Protein AF-A0A0A2UZF8-F1 (afdb_monomer_lite)

pLDDT: mean 71.4, std 14.68, range [36.28, 88.62]

Organism: NCBI:txid1385513

Secondary structure (DSSP, 8-state):
-------PPPSS---HHHHHHHHHHHHHHHH--SHHHHHHHHHHHHHHHHHHHHHHHH----

Structure (mmCIF, N/CA/C/O backbone):
data_AF-A0A0A2UZF8-F1
#
_entry.id   AF-A0A0A2UZF8-F1
#
loop_
_atom_site.group_PDB
_atom_site.id
_atom_site.type_symbol
_atom_site.label_atom_id
_atom_site.label_alt_id
_atom_site.label_comp_id
_atom_site.label_asym_id
_atom_site.label_entity_id
_atom_site.label_seq_id
_atom_site.pdbx_PDB_ins_code
_atom_site.Cartn_x
_atom_site.Cartn_y
_atom_site.Cartn_z
_atom_site.occupancy
_atom_site.B_iso_or_equiv
_atom_site.auth_seq_id
_atom_site.auth_comp_id
_atom_site.auth_asym_id
_atom_site.auth_atom_id
_atom_site.pdbx_PDB_model_num
ATOM 1 N N . MET A 1 1 ? -4.077 -13.655 -16.678 1.00 40.72 1 MET A N 1
ATOM 2 C CA . MET A 1 1 ? -3.052 -12.927 -15.899 1.00 40.72 1 MET A CA 1
ATOM 3 C C . MET A 1 1 ? -3.708 -11.706 -15.297 1.00 40.72 1 MET A C 1
ATOM 5 O O . MET A 1 1 ? -4.382 -10.995 -16.026 1.00 40.72 1 MET A O 1
ATOM 9 N N . GLY A 1 2 ? -3.562 -11.514 -13.992 1.00 36.28 2 GLY A N 1
ATOM 10 C CA . GLY A 1 2 ? -4.162 -10.391 -13.276 1.00 36.28 2 GLY A CA 1
ATOM 11 C C . GLY A 1 2 ? -4.676 -10.765 -11.890 1.00 36.28 2 GLY A C 1
ATOM 12 O O . GLY A 1 2 ? -5.665 -10.191 -11.449 1.00 36.28 2 GLY A O 1
ATOM 13 N N . ASP A 1 3 ? -4.041 -11.721 -11.203 1.00 37.06 3 ASP A N 1
ATOM 14 C CA . ASP A 1 3 ? -4.174 -11.823 -9.748 1.00 37.06 3 ASP A CA 1
ATOM 15 C C . ASP A 1 3 ? -3.417 -10.635 -9.150 1.00 37.06 3 ASP A C 1
ATOM 17 O O . ASP A 1 3 ? -2.240 -10.697 -8.794 1.00 37.06 3 ASP A O 1
ATOM 21 N N . VAL A 1 4 ? -4.096 -9.489 -9.180 1.00 43.38 4 VAL A N 1
ATOM 22 C CA . VAL A 1 4 ? -3.649 -8.237 -8.591 1.00 43.38 4 VAL A CA 1
ATOM 23 C C . VAL A 1 4 ? -3.398 -8.519 -7.118 1.00 43.38 4 VAL A C 1
ATOM 25 O O . VAL A 1 4 ? -4.344 -8.840 -6.397 1.00 43.38 4 VAL A O 1
ATOM 28 N N . ILE A 1 5 ? -2.127 -8.398 -6.720 1.00 44.28 5 ILE A N 1
ATOM 29 C CA . ILE A 1 5 ? -1.577 -8.472 -5.359 1.00 44.28 5 ILE A CA 1
ATOM 30 C C . ILE A 1 5 ? -2.688 -8.311 -4.312 1.00 44.28 5 ILE A C 1
ATOM 32 O O . ILE A 1 5 ? -3.364 -7.273 -4.339 1.00 44.28 5 ILE A O 1
ATOM 36 N N . PRO A 1 6 ? -2.892 -9.281 -3.394 1.00 46.00 6 PRO A N 1
ATOM 37 C CA . PRO A 1 6 ? -3.990 -9.265 -2.438 1.00 46.00 6 PRO A CA 1
ATOM 38 C C . PRO A 1 6 ? -3.791 -8.108 -1.464 1.00 46.00 6 PRO A C 1
ATOM 40 O O . PRO A 1 6 ? -3.234 -8.244 -0.377 1.00 46.00 6 PRO A O 1
ATOM 43 N N . PHE A 1 7 ? -4.251 -6.933 -1.870 1.00 52.69 7 PHE A N 1
ATOM 44 C CA . PHE A 1 7 ? -4.433 -5.803 -0.995 1.00 52.69 7 PHE A CA 1
ATOM 45 C C . PHE A 1 7 ? -5.514 -6.233 -0.006 1.00 52.69 7 PHE A C 1
ATOM 47 O O . PHE A 1 7 ? -6.658 -6.465 -0.411 1.00 52.69 7 PHE A O 1
ATOM 54 N N . PRO A 1 8 ? -5.163 -6.447 1.274 1.00 57.66 8 PRO A N 1
ATOM 55 C CA . PRO A 1 8 ? -6.100 -7.002 2.231 1.00 57.66 8 PRO A CA 1
ATOM 56 C C . PRO A 1 8 ? -7.260 -6.026 2.347 1.00 57.66 8 PRO A C 1
ATOM 58 O O . PRO A 1 8 ? -7.036 -4.873 2.733 1.00 57.66 8 PRO A O 1
ATOM 61 N N . LYS A 1 9 ? -8.475 -6.482 2.001 1.00 55.97 9 LYS A N 1
ATOM 62 C CA . LYS A 1 9 ? -9.695 -5.683 2.152 1.00 55.97 9 LYS A CA 1
ATOM 63 C C . LYS A 1 9 ? -9.665 -5.071 3.554 1.00 55.97 9 LYS A C 1
ATOM 65 O O . LYS A 1 9 ? -9.565 -5.823 4.531 1.00 55.97 9 LYS A O 1
ATOM 70 N N . PRO A 1 10 ? -9.670 -3.736 3.675 1.00 56.84 10 PRO A N 1
ATOM 71 C CA . PRO A 1 10 ? -9.628 -3.106 4.977 1.00 56.84 10 PRO A CA 1
ATOM 72 C C . PRO A 1 10 ? -10.865 -3.5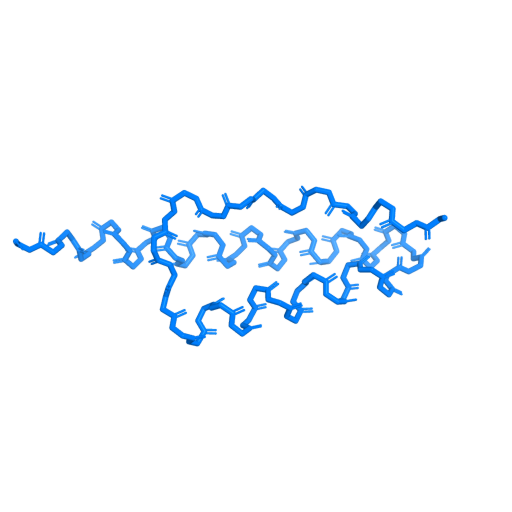79 5.747 1.00 56.84 10 PRO A C 1
ATOM 74 O O . PRO A 1 10 ? -11.992 -3.340 5.331 1.00 56.84 10 PRO A O 1
ATOM 77 N N . LYS A 1 11 ? -10.660 -4.269 6.878 1.00 57.75 11 LYS A N 1
ATOM 78 C CA . LYS A 1 11 ? -11.740 -4.622 7.827 1.00 57.75 11 LYS A CA 1
ATOM 79 C C . LYS A 1 11 ? -12.314 -3.390 8.544 1.00 57.75 11 LYS A C 1
ATOM 81 O O . LYS A 1 11 ? -13.161 -3.510 9.418 1.00 57.75 11 LYS A O 1
ATOM 86 N N . ILE A 1 12 ? -11.799 -2.216 8.202 1.00 62.22 12 ILE A N 1
ATOM 87 C CA . ILE A 1 12 ? -12.064 -0.926 8.810 1.00 62.22 12 ILE A CA 1
ATOM 88 C C . ILE A 1 12 ? -12.857 -0.122 7.777 1.00 62.22 12 ILE A C 1
ATOM 90 O O . ILE A 1 12 ? -12.458 -0.097 6.611 1.00 62.22 12 ILE A O 1
ATOM 94 N N . LYS A 1 13 ? -13.964 0.522 8.173 1.00 61.84 13 LYS A N 1
ATOM 95 C CA . LYS A 1 13 ? -14.677 1.457 7.288 1.00 61.84 13 LYS A CA 1
ATOM 96 C C . LYS A 1 13 ? -13.746 2.635 6.985 1.00 61.84 13 LYS A C 1
ATOM 98 O O . LYS A 1 13 ? -13.540 3.492 7.843 1.00 61.84 13 LYS A O 1
ATOM 103 N N . LEU A 1 14 ? -13.153 2.623 5.795 1.00 67.38 14 LEU A N 1
ATOM 104 C CA . LEU A 1 14 ? -12.400 3.751 5.260 1.00 67.38 14 LEU A CA 1
ATOM 105 C C . LEU A 1 14 ? -13.378 4.864 4.877 1.00 67.38 14 LEU A C 1
ATOM 107 O O . LEU A 1 14 ? -14.475 4.587 4.386 1.00 67.38 14 LEU A O 1
ATOM 111 N N . THR A 1 15 ? -12.982 6.118 5.071 1.00 74.31 15 THR A N 1
ATOM 112 C CA . THR A 1 15 ? -13.704 7.250 4.483 1.00 74.31 15 THR A CA 1
ATOM 113 C C . THR A 1 15 ? -13.573 7.238 2.956 1.00 74.31 15 THR A C 1
ATOM 115 O O . THR A 1 15 ? -12.772 6.493 2.379 1.00 74.31 15 THR A O 1
ATOM 118 N N . HIS A 1 16 ? -14.375 8.057 2.272 1.00 71.94 16 HIS A N 1
ATOM 119 C CA . HIS A 1 16 ? -14.325 8.168 0.812 1.00 71.94 16 HIS A CA 1
ATOM 120 C C . HIS A 1 16 ? -12.917 8.564 0.329 1.00 71.94 16 HIS A C 1
ATOM 122 O O . HIS A 1 16 ? -12.365 7.923 -0.561 1.00 71.94 16 HIS A O 1
ATOM 128 N N . GLU A 1 17 ? -12.293 9.540 0.991 1.00 75.31 17 GLU A N 1
ATOM 129 C CA . GLU A 1 17 ? -10.918 9.977 0.712 1.00 75.31 17 GLU A CA 1
ATOM 130 C C . GLU A 1 17 ? -9.889 8.865 0.955 1.00 75.31 17 GLU A C 1
ATOM 132 O O . GLU A 1 17 ? -9.013 8.625 0.129 1.00 75.31 17 GLU A O 1
ATOM 137 N N . GLU A 1 18 ? -10.021 8.127 2.060 1.00 73.00 18 GLU A N 1
ATOM 138 C CA . GLU A 1 18 ? -9.132 7.006 2.379 1.00 73.00 18 GLU A CA 1
ATOM 139 C C . GLU A 1 18 ? -9.274 5.857 1.371 1.00 73.00 18 GLU A C 1
ATOM 141 O O . GLU A 1 18 ? -8.303 5.166 1.071 1.00 73.00 18 GLU A O 1
ATOM 146 N N . SER A 1 19 ? -10.472 5.659 0.821 1.00 75.75 19 SER A N 1
ATOM 147 C CA . SER A 1 19 ? -10.725 4.656 -0.215 1.00 75.75 19 SER A CA 1
ATOM 148 C C . SER A 1 19 ? -10.085 5.034 -1.553 1.00 75.75 19 SER A C 1
ATOM 150 O O . SER A 1 19 ? -9.578 4.153 -2.251 1.00 75.75 19 SER A O 1
ATOM 152 N N . ILE A 1 20 ? -10.067 6.328 -1.895 1.00 80.50 20 ILE A N 1
ATOM 153 C CA . ILE A 1 20 ? -9.354 6.847 -3.071 1.00 80.50 20 ILE A CA 1
ATOM 154 C C . ILE A 1 20 ? -7.844 6.661 -2.885 1.00 80.50 20 ILE A C 1
ATOM 156 O O . ILE A 1 20 ? -7.215 6.010 -3.718 1.00 80.50 20 ILE A O 1
ATOM 160 N N . GLU A 1 21 ? -7.286 7.116 -1.755 1.00 80.19 21 GLU A N 1
ATOM 161 C CA . GLU A 1 21 ? -5.847 7.005 -1.454 1.00 80.19 21 GLU A CA 1
ATOM 162 C C . GLU A 1 21 ? -5.396 5.528 -1.448 1.00 80.19 21 GLU A C 1
ATOM 164 O O . GLU A 1 21 ? -4.346 5.172 -1.984 1.00 80.19 21 GLU A O 1
ATOM 169 N N . TYR A 1 22 ? -6.231 4.624 -0.926 1.00 77.75 22 TYR A N 1
ATOM 170 C CA . TYR A 1 22 ? -5.980 3.181 -0.956 1.00 77.75 22 TYR A CA 1
ATOM 171 C C . TYR A 1 22 ? -5.965 2.604 -2.379 1.00 77.75 22 TYR A C 1
ATOM 173 O O . TYR A 1 22 ? -5.143 1.737 -2.690 1.00 77.75 22 TYR A O 1
ATOM 181 N N . ARG A 1 23 ? -6.857 3.075 -3.258 1.00 79.62 23 ARG A N 1
ATOM 182 C CA . ARG A 1 23 ? -6.903 2.646 -4.662 1.00 79.62 23 ARG A CA 1
ATOM 183 C C . ARG A 1 23 ? -5.684 3.142 -5.437 1.00 79.62 23 ARG A C 1
ATOM 185 O O . ARG A 1 23 ? -5.115 2.366 -6.197 1.00 79.62 23 ARG A O 1
ATOM 192 N N . GLU A 1 24 ? -5.252 4.377 -5.207 1.00 84.19 24 GLU A N 1
ATOM 193 C CA . GLU A 1 24 ? -4.031 4.919 -5.814 1.00 84.19 24 GLU A CA 1
ATOM 194 C C . GLU A 1 24 ? -2.781 4.163 -5.359 1.00 84.19 24 GLU A C 1
ATOM 196 O O . GLU A 1 24 ? -1.932 3.816 -6.176 1.00 84.19 24 GLU A O 1
ATOM 201 N N . LEU A 1 25 ? -2.681 3.828 -4.068 1.00 81.12 25 LEU A N 1
ATOM 202 C CA . LEU A 1 25 ? -1.577 3.011 -3.556 1.00 81.12 25 LEU A CA 1
ATOM 203 C C . L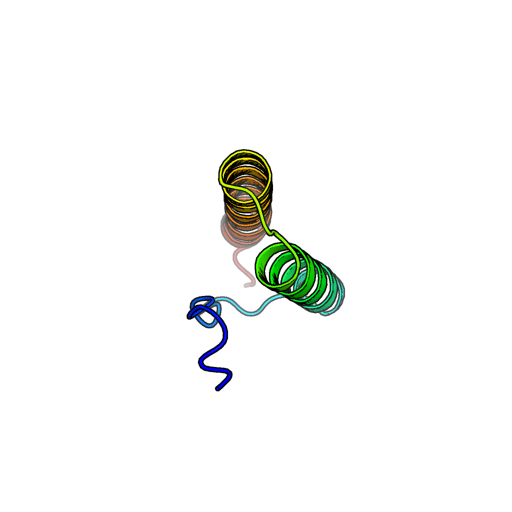EU A 1 25 ? -1.546 1.614 -4.179 1.00 81.12 25 LEU A C 1
ATOM 205 O O . LEU A 1 25 ? -0.463 1.060 -4.367 1.00 81.12 25 LEU A O 1
ATOM 209 N N . ARG A 1 26 ? -2.714 1.050 -4.500 1.00 79.56 26 ARG A N 1
ATOM 210 C CA . ARG A 1 26 ? -2.820 -0.228 -5.207 1.00 79.56 26 ARG A CA 1
ATOM 211 C C . ARG A 1 26 ? -2.349 -0.123 -6.650 1.00 79.56 26 ARG A C 1
ATOM 213 O O . ARG A 1 26 ? -1.587 -0.980 -7.076 1.00 79.56 26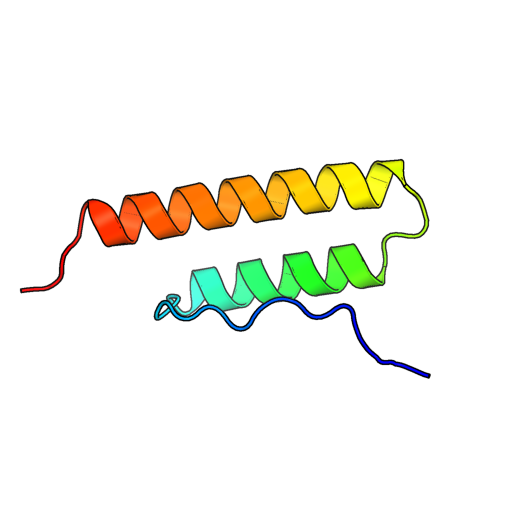 ARG A O 1
ATOM 220 N N . ASP A 1 27 ? -2.762 0.918 -7.360 1.00 83.12 27 ASP A N 1
ATOM 221 C CA . ASP A 1 27 ? -2.343 1.168 -8.742 1.00 83.12 27 ASP A CA 1
ATOM 222 C C . ASP A 1 27 ? -0.828 1.428 -8.829 1.00 83.12 27 ASP A C 1
ATOM 224 O O . ASP A 1 27 ? -0.140 0.867 -9.675 1.00 83.12 27 ASP A O 1
ATOM 228 N N . LEU A 1 28 ? -0.271 2.172 -7.866 1.00 82.06 28 LEU A N 1
ATOM 229 C CA . LEU A 1 28 ? 1.177 2.361 -7.727 1.00 82.06 28 LEU A CA 1
ATOM 230 C C . LEU A 1 28 ? 1.928 1.050 -7.475 1.00 82.06 28 LEU A C 1
ATOM 232 O O . LEU A 1 28 ? 3.037 0.880 -7.972 1.00 82.06 28 LEU A O 1
ATOM 236 N N . LEU A 1 29 ? 1.344 0.134 -6.699 1.00 80.62 29 LEU A N 1
ATOM 237 C CA . LEU A 1 29 ? 1.924 -1.186 -6.445 1.00 80.62 29 LEU A CA 1
ATOM 238 C C . LEU A 1 29 ? 1.846 -2.105 -7.663 1.00 80.62 29 LEU A C 1
ATOM 240 O O . LEU A 1 29 ? 2.767 -2.885 -7.869 1.00 80.62 29 LEU A O 1
ATOM 244 N N . ASP A 1 30 ? 0.784 -1.993 -8.456 1.00 80.38 30 ASP A N 1
ATOM 245 C CA . ASP A 1 30 ? 0.614 -2.731 -9.709 1.00 80.38 30 ASP A CA 1
ATOM 246 C C . ASP A 1 30 ? 1.602 -2.252 -10.785 1.00 80.38 30 ASP A C 1
ATOM 248 O O . ASP A 1 30 ? 2.217 -3.053 -11.485 1.00 80.38 30 ASP A O 1
ATOM 252 N N . ARG A 1 31 ? 1.840 -0.936 -10.849 1.00 82.81 31 ARG A N 1
ATOM 253 C CA . ARG A 1 31 ? 2.813 -0.318 -11.762 1.00 82.81 31 ARG A CA 1
ATOM 254 C C . ARG A 1 31 ? 4.265 -0.432 -11.302 1.00 82.81 31 ARG A C 1
ATOM 256 O O . ARG A 1 31 ? 5.161 -0.170 -12.100 1.00 82.81 31 ARG A O 1
ATOM 263 N N . ALA A 1 32 ? 4.517 -0.774 -10.040 1.00 83.94 32 ALA A N 1
ATOM 264 C CA . ALA A 1 32 ? 5.870 -0.873 -9.508 1.00 83.94 32 ALA A CA 1
ATOM 265 C C . ALA A 1 32 ? 6.612 -2.050 -10.157 1.00 83.94 32 ALA A C 1
ATOM 267 O O . ALA A 1 32 ? 6.305 -3.213 -9.904 1.00 83.94 32 ALA A O 1
ATOM 268 N N . GLN A 1 33 ? 7.632 -1.747 -10.960 1.00 83.88 33 GLN A N 1
ATOM 269 C CA . GLN A 1 33 ? 8.426 -2.765 -11.654 1.00 83.88 33 GLN A CA 1
ATOM 270 C C . GLN A 1 33 ? 9.683 -3.157 -10.873 1.00 83.88 33 GLN A C 1
ATOM 272 O O . GLN A 1 33 ? 10.256 -4.222 -11.103 1.00 83.88 33 GLN A O 1
ATOM 277 N N . THR A 1 34 ? 10.119 -2.316 -9.930 1.00 88.62 34 THR A N 1
ATOM 278 C CA . THR A 1 34 ? 11.335 -2.558 -9.150 1.00 88.62 34 THR A CA 1
ATOM 279 C C . THR A 1 34 ? 11.062 -2.833 -7.674 1.00 88.62 34 THR A C 1
ATOM 281 O O . THR A 1 34 ? 10.159 -2.284 -7.044 1.00 88.62 34 THR A O 1
ATOM 284 N N . TRP A 1 35 ? 11.948 -3.620 -7.059 1.00 83.06 35 TRP A N 1
ATOM 285 C CA . TRP A 1 35 ? 11.955 -3.876 -5.613 1.00 83.06 35 TRP A CA 1
ATOM 286 C C . TRP A 1 35 ? 12.050 -2.595 -4.778 1.00 83.06 35 TRP A C 1
ATOM 288 O O . TRP A 1 35 ? 11.498 -2.512 -3.680 1.00 83.06 35 TRP A O 1
ATOM 298 N N . LYS A 1 36 ? 12.743 -1.577 -5.300 1.00 85.38 36 LYS A N 1
ATOM 299 C CA . LYS A 1 36 ? 12.859 -0.271 -4.650 1.00 85.38 36 LYS A CA 1
ATOM 300 C C . LYS A 1 36 ? 11.508 0.445 -4.627 1.00 85.38 36 LYS A C 1
ATOM 302 O O . LYS A 1 36 ? 11.121 0.944 -3.572 1.00 85.38 36 LYS A O 1
ATOM 307 N N . GLU A 1 37 ? 10.776 0.446 -5.739 1.00 83.69 37 GLU A N 1
ATOM 308 C CA . GLU A 1 37 ? 9.424 1.012 -5.822 1.00 83.69 37 GLU A CA 1
ATOM 309 C C . GLU A 1 37 ? 8.427 0.244 -4.958 1.00 83.69 37 GLU A C 1
ATOM 311 O O . GLU A 1 37 ? 7.673 0.864 -4.207 1.00 83.69 37 GLU A O 1
ATOM 316 N N . LEU A 1 38 ? 8.490 -1.091 -4.964 1.00 82.69 38 LEU A N 1
ATOM 317 C CA . LEU A 1 38 ? 7.684 -1.932 -4.078 1.00 82.69 38 LEU A CA 1
ATOM 318 C C . LEU A 1 38 ? 7.928 -1.587 -2.605 1.00 82.69 38 LEU A C 1
ATOM 320 O O . LEU A 1 38 ? 6.977 -1.418 -1.842 1.00 82.69 38 LEU A O 1
ATOM 324 N N . ARG A 1 39 ? 9.191 -1.405 -2.197 1.00 84.25 39 ARG A N 1
ATOM 325 C CA . ARG A 1 39 ? 9.551 -1.024 -0.821 1.00 84.25 39 ARG A CA 1
ATOM 326 C C . ARG A 1 39 ? 9.037 0.367 -0.448 1.00 84.25 39 ARG A C 1
ATOM 328 O O . ARG A 1 39 ? 8.600 0.583 0.683 1.00 84.25 39 ARG A O 1
ATOM 335 N N . VAL A 1 40 ? 9.077 1.315 -1.384 1.00 85.31 40 VAL A N 1
ATOM 336 C CA . VAL A 1 40 ? 8.509 2.659 -1.190 1.00 85.31 40 VAL A CA 1
ATOM 337 C C . VAL A 1 40 ? 6.991 2.579 -1.044 1.00 85.31 40 VAL A C 1
ATOM 339 O O . VAL A 1 40 ? 6.436 3.176 -0.120 1.00 85.31 40 VAL A O 1
ATOM 342 N N . CYS A 1 41 ? 6.317 1.805 -1.892 1.00 82.88 41 CYS A N 1
ATOM 343 C CA . CYS A 1 41 ? 4.871 1.634 -1.824 1.00 82.88 41 CYS A CA 1
ATOM 344 C C . CYS A 1 41 ? 4.439 0.914 -0.542 1.00 82.88 41 CYS A C 1
ATOM 346 O O . CYS A 1 41 ? 3.495 1.358 0.106 1.00 82.88 41 CYS A O 1
ATOM 348 N N . GLN A 1 42 ? 5.171 -0.113 -0.099 1.00 81.62 42 GLN A N 1
ATOM 349 C CA . GLN A 1 42 ? 4.936 -0.755 1.198 1.00 81.62 42 GLN A CA 1
ATOM 350 C C . GLN A 1 42 ? 5.012 0.248 2.352 1.00 81.62 42 GLN A C 1
ATOM 352 O O . GLN A 1 42 ? 4.102 0.291 3.179 1.00 81.62 42 GLN A O 1
ATOM 357 N N . ARG A 1 43 ? 6.039 1.111 2.381 1.00 85.88 43 ARG A N 1
ATOM 358 C CA . ARG A 1 43 ? 6.144 2.169 3.402 1.00 85.88 43 ARG A CA 1
ATOM 359 C C . ARG A 1 43 ? 4.952 3.122 3.371 1.00 85.88 43 ARG A C 1
ATOM 361 O O . ARG A 1 43 ? 4.428 3.460 4.431 1.00 85.88 43 ARG A O 1
ATOM 368 N N . LYS A 1 44 ? 4.506 3.537 2.181 1.00 83.38 44 LYS A N 1
ATOM 369 C CA . LYS A 1 44 ? 3.322 4.397 2.032 1.00 83.38 44 LYS A CA 1
ATOM 370 C C . LYS A 1 44 ? 2.056 3.707 2.551 1.00 83.38 44 LYS A C 1
ATOM 372 O O . LYS A 1 44 ? 1.305 4.312 3.310 1.00 83.38 44 LYS A O 1
ATOM 377 N N . VAL A 1 45 ? 1.859 2.426 2.233 1.00 82.44 45 VAL A N 1
ATOM 378 C CA . VAL A 1 45 ? 0.730 1.623 2.736 1.00 82.44 45 VAL A CA 1
ATOM 379 C C . VAL A 1 45 ? 0.776 1.472 4.259 1.00 82.44 45 VAL A C 1
ATOM 381 O O . VAL A 1 45 ? -0.259 1.571 4.916 1.00 82.44 45 VAL A O 1
ATOM 384 N N . GLU A 1 46 ? 1.949 1.260 4.857 1.00 83.06 46 GLU A N 1
ATOM 385 C CA . GLU A 1 46 ? 2.086 1.211 6.317 1.00 83.06 46 GLU A CA 1
ATOM 386 C C . GLU A 1 46 ? 1.775 2.554 6.982 1.00 83.06 46 GLU A C 1
ATOM 388 O O . GLU A 1 46 ? 1.088 2.590 8.005 1.00 83.06 46 GLU A O 1
ATOM 393 N N . GLN A 1 47 ? 2.244 3.664 6.407 1.00 84.88 47 GLN A N 1
ATOM 394 C CA . GLN A 1 47 ? 1.921 5.004 6.899 1.00 84.88 47 GLN A CA 1
ATOM 395 C C . GLN A 1 47 ? 0.426 5.298 6.791 1.00 84.88 47 GLN A C 1
ATOM 397 O O . GLN A 1 47 ? -0.164 5.796 7.752 1.00 84.88 47 GLN A O 1
ATOM 402 N N . PHE A 1 48 ? -0.197 4.927 5.672 1.00 83.19 48 PHE A N 1
ATOM 403 C CA . PHE A 1 48 ? -1.641 5.005 5.488 1.00 83.19 48 PHE A CA 1
ATOM 404 C C . PHE A 1 48 ? -2.376 4.197 6.563 1.00 83.19 48 PHE A C 1
ATOM 406 O O . PHE A 1 48 ? -3.188 4.749 7.300 1.00 83.19 48 PHE A O 1
ATOM 413 N N . LYS A 1 49 ? -2.017 2.921 6.762 1.00 78.56 49 LYS A N 1
ATOM 414 C CA . LYS A 1 49 ? -2.603 2.080 7.820 1.00 78.56 49 LYS A CA 1
ATOM 415 C C . LYS A 1 49 ? -2.430 2.690 9.209 1.00 78.56 49 LYS A C 1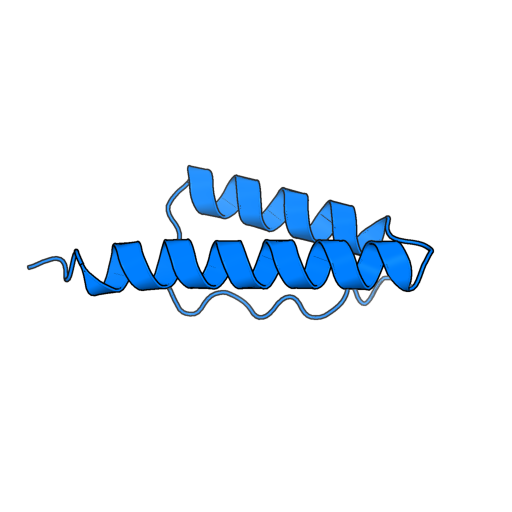
ATOM 417 O O . LYS A 1 49 ? -3.369 2.648 9.999 1.00 78.56 49 LYS A O 1
ATOM 422 N N . LYS A 1 50 ? -1.264 3.267 9.523 1.00 82.88 50 LYS A N 1
ATOM 423 C CA . LYS A 1 50 ? -1.029 3.961 10.801 1.00 82.88 50 LYS A CA 1
AT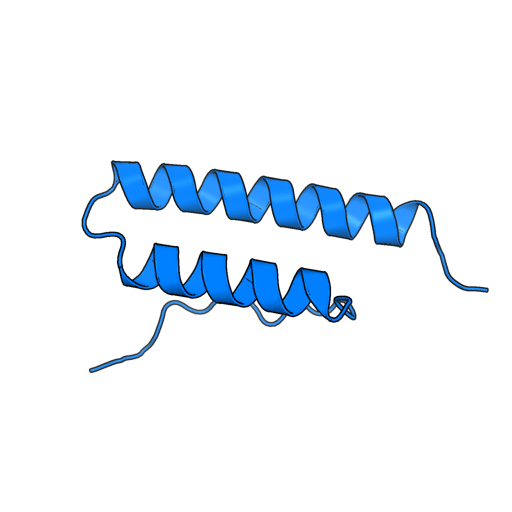OM 424 C C . LYS A 1 50 ? -1.910 5.203 10.945 1.00 82.88 50 LYS A C 1
ATOM 426 O O . LYS A 1 50 ? -2.470 5.391 12.020 1.00 82.88 50 LYS A O 1
ATOM 431 N N . ARG A 1 51 ? -2.076 6.013 9.891 1.00 82.12 51 ARG A N 1
ATOM 432 C CA . ARG A 1 51 ? -2.984 7.178 9.873 1.00 82.12 51 ARG A CA 1
ATOM 433 C C . ARG A 1 51 ? -4.433 6.757 10.090 1.00 82.12 51 ARG A C 1
ATOM 435 O O . ARG A 1 51 ? -5.056 7.260 11.019 1.00 82.12 51 ARG A O 1
ATOM 442 N N . VAL A 1 52 ? -4.925 5.795 9.308 1.00 77.00 52 VAL A N 1
ATOM 443 C CA . VAL A 1 52 ? -6.289 5.252 9.424 1.00 77.00 52 VAL A CA 1
ATOM 444 C C . VAL A 1 52 ? -6.515 4.682 10.821 1.00 77.00 52 VAL A C 1
ATOM 446 O O . VAL A 1 52 ? -7.491 5.027 11.478 1.00 77.00 52 VAL A O 1
ATOM 449 N N . LYS A 1 53 ? -5.584 3.858 11.323 1.00 76.88 53 LYS A N 1
ATOM 450 C CA . LYS A 1 53 ? -5.678 3.264 12.662 1.00 76.88 53 LYS A CA 1
ATOM 451 C C . LYS A 1 53 ? -5.638 4.323 13.757 1.00 76.88 53 LYS A C 1
ATOM 453 O O . LYS A 1 53 ? -6.394 4.207 14.707 1.00 76.88 53 LYS A O 1
ATOM 458 N N . LYS A 1 54 ? -4.797 5.355 13.642 1.00 77.38 54 LYS A N 1
ATOM 459 C CA . LYS A 1 54 ? -4.752 6.462 14.608 1.00 77.38 54 LYS A CA 1
ATOM 460 C C . LYS A 1 54 ? -6.056 7.255 14.590 1.00 77.38 54 LYS A C 1
ATOM 462 O O . LYS A 1 54 ? -6.577 7.546 15.655 1.00 77.38 54 LYS A O 1
ATOM 467 N N . ARG A 1 55 ? -6.613 7.539 13.410 1.00 71.69 55 ARG A N 1
ATOM 468 C CA . ARG A 1 55 ? -7.899 8.234 13.255 1.00 71.69 55 ARG A CA 1
ATOM 469 C C . ARG A 1 55 ? -9.054 7.416 13.845 1.00 71.69 55 ARG A C 1
ATOM 471 O O . ARG A 1 55 ? -9.811 7.950 14.642 1.00 71.69 55 ARG A O 1
ATOM 478 N N . HIS A 1 56 ? -9.132 6.120 13.540 1.00 67.81 56 HIS A N 1
ATOM 479 C CA . HIS A 1 56 ? -10.116 5.198 14.132 1.00 67.81 56 HIS A CA 1
ATOM 480 C C . HIS A 1 56 ? -9.909 4.985 15.637 1.00 67.81 56 HIS A C 1
ATOM 482 O O . HIS A 1 56 ? -10.874 4.869 16.376 1.00 67.81 56 HIS A O 1
ATOM 488 N N . SER A 1 57 ? -8.663 4.960 16.112 1.00 64.75 57 SER A N 1
ATOM 489 C CA . SER A 1 57 ? -8.350 4.776 17.534 1.00 64.75 57 SER A CA 1
ATOM 490 C C . SER A 1 57 ? -8.544 6.048 18.363 1.00 64.75 57 SER A C 1
ATOM 492 O O . SER A 1 57 ? -8.791 5.931 19.556 1.00 64.75 57 SER A O 1
ATOM 494 N N . GLN A 1 58 ? -8.408 7.242 17.774 1.00 59.34 58 GLN A N 1
ATOM 495 C CA . GLN A 1 58 ? -8.732 8.516 18.432 1.00 59.34 58 GLN A CA 1
ATOM 496 C C . GLN A 1 58 ? -10.211 8.882 18.313 1.00 59.34 58 GLN A C 1
ATOM 498 O O . GLN A 1 58 ? -10.674 9.708 19.089 1.00 59.34 58 GLN A O 1
ATOM 503 N N . ASN A 1 59 ? -10.938 8.292 17.363 1.00 50.47 59 ASN A N 1
ATOM 504 C CA . ASN A 1 59 ? -12.354 8.548 17.147 1.00 50.47 59 ASN A CA 1
ATOM 505 C C . ASN A 1 59 ? -13.139 7.228 17.231 1.00 50.47 59 ASN A C 1
ATOM 507 O O . ASN A 1 59 ? -13.645 6.759 16.206 1.00 50.47 59 ASN A O 1
ATOM 511 N N . PRO A 1 60 ? -13.217 6.587 18.418 1.00 46.34 60 PRO A N 1
ATOM 512 C CA . PRO A 1 60 ? -14.261 5.604 18.650 1.00 46.34 60 PRO A CA 1
ATOM 513 C C . PRO A 1 60 ? -15.582 6.364 18.506 1.00 46.34 60 PRO A C 1
ATOM 515 O O . PRO A 1 60 ? -15.916 7.199 19.342 1.00 46.34 60 PRO A O 1
ATOM 518 N N . LEU A 1 61 ? -16.266 6.176 17.378 1.00 53.84 61 LEU A N 1
ATOM 519 C CA . LEU A 1 61 ? -17.620 6.693 17.2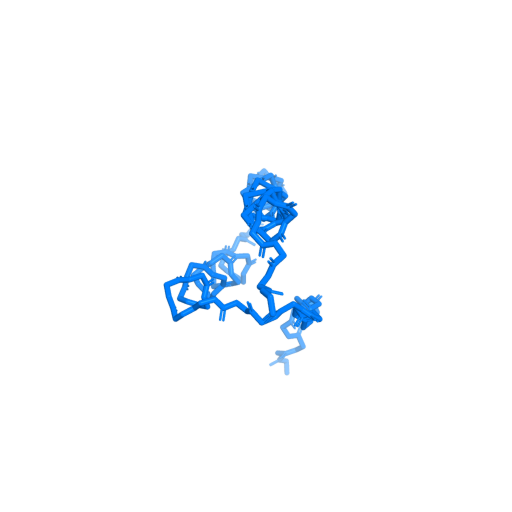02 1.00 53.84 61 LEU A CA 1
ATOM 520 C C . LEU A 1 61 ? -18.466 6.223 18.407 1.00 53.84 61 LEU A C 1
ATOM 522 O O . LEU A 1 61 ? -18.375 5.035 18.733 1.00 53.84 61 LEU A O 1
ATOM 526 N N . PRO A 1 62 ? -19.212 7.122 19.078 1.00 47.53 62 PRO A N 1
ATOM 527 C CA . PRO A 1 62 ? -20.190 6.743 20.095 1.00 47.53 62 PRO A CA 1
ATOM 528 C C . PRO A 1 62 ? -21.336 5.910 19.507 1.00 47.53 62 PRO A C 1
ATOM 530 O O . PRO A 1 62 ? -21.597 6.024 18.283 1.00 47.53 62 PRO A O 1
#

Sequence (62 aa):
MGDVIPFPKPKIKLTHEESIEYRELRDLLDRAQTWKELRVCQRKVEQFKKRVKKRHSQNPLP

Radius of gyration: 13.0 Å; chains: 1; bounding box: 33×23×36 Å

Foldseek 3Di:
DDPQDCPDDPPAPDDPVLVVVSVVLSVQCVPDPDPVSVVVSVVVVVVSVVVSCVVCVVPVDD

=== Feature glossary ===
Key to the feature types in this record:

pLDDT. pLDDT is the predicted lDDT-Cα score: AlphaFold's confidence that the local environment of each residue (all inter-atomic distances within 15 Å) is correctly placed. It is a per-residue number between 0 and 100, with higher meaning more reliable.

Radius of gyration, Cα contacts, bounding box. The geometric summary reports three shape descriptors. Rg (radius of gyration) measures how spread out the Cα atoms are about their centre of mass; compact globular proteins have small Rg, elongated or unfolded ones large. Cα contacts (<8 Å, |i−j|>4) count long-range residue pairs in spatial proximity — high for tightly packed folds, near zero for rods or random coil. The bounding-box extents give the protein's footprint along x, y, z in Å.

Backbone torsions (φ/ψ). Backbone dihedral angles. Every residue except chain termini has a φ (preceding-C → N → Cα → C) and a ψ (N → Cα → C → next-N). They are reported in degrees following the IUPAC sign convention. Secondary structure is essentially a statement about which (φ, ψ) basin each residue occupies.

Contact-map, Ramachandran, and PAE plots. Plot images: a contact map (which residues are close in 3D, as an N×N binary image), a Ramachandran scatter (backbone torsion angles, revealing secondary-structure composition at a glance), and — for AlphaFold structures — a PAE heatmap (pairwise prediction confidence).

Predicted aligned error. Predicted Aligned Error (PAE) is an AlphaFold confidence matrix: entry (i, j) is the expected error in the position of residue j, in ångströms, when the prediction is superimposed on the true structure at residue i. Low PAE within a block of residues means that block is internally rigid and well-predicted; high PAE between two blocks means their relative placement is uncertain even if each block individually is confident.

Secondary structure (3-state, P-SEA). Three-state secondary structure (P-SEA) collapses the eight DSSP classes into helix (a), strand (b), and coil (c). P-SEA assigns these from Cα geometry alone — distances and angles — without requiring backbone oxygens, so it works on any Cα trace.

Solvent-accessible surface area. Solvent-accessible surface area (SASA) is the area in Å² traced out by the centre of a 1.4 Å probe sphere (a water molecule) rolled over the protein's van der Waals surface (Shrake–Rupley / Lee–Richards construction). Buried residues have near-zero SASA; fully exposed residues can exceed 200 Å². The total SASA scales roughly with the number of surface residues.

Foldseek 3Di. The Foldseek 3Di string encodes local tertiary geometry as a 20-letter alphabet — one character per residue — derived from the relative positions of nearby Cα atoms. Unlike the amino-acid sequence, 3Di is a direct function of the 3D structure, so two proteins with the same fold have similar 3Di strings even at low sequence identity.

B-factor. For experimental (PDB) structures, the B-factor (temperature factor) quantifies the positional spread of each atom in the crystal — a combination of thermal vibration and static disorder — in units of Å². High B-factors mark flexible loops or poorly resolved regions; low B-factors mark the rigid, well-ordered core.

mmCIF coordinates. The mmCIF block holds the 3D Cartesian coordinates of each backbone atom (N, Cα, C, O) in ångströms. mmCIF is the PDB's canonical archive format — a tagged-loop text representation of the atomic model.

InterPro / GO / CATH / organism. Functional annotations link the protein to curated databases. InterPro entries identify conserved domains and families by matching the sequence against member-database signatures (Pfam, PROSITE, CDD, …). Gene Ontology (GO) terms describe molecular function, biological process, and cellular component in a controlled vocabulary. CATH places the structure in a hierarchical fold classification (Class/Architecture/Topology/Homologous-superfamily). The organism is the source species.

Rendered structure images. Structure images are PyMOL renders from six orthogonal camera directions. Cartoon representation draws helices as coils and strands as arrows; sticks shows the backbone as bonds; surface shows the solvent-excluded envelope. Rainbow coloring maps sequence position to hue (blue→red, N→C); chain coloring assigns a distinct color per polypeptide.

Sequence. This is the polypeptide sequence — one letter per residue, N-terminus first. Length ranges from a few dozen residues for small domains to over a thousand for large multi-domain proteins.

Secondary structure (8-state, DSSP). The SS8 string is DSSP's per-residue secondary-structure call. α-helix (H) means an i→i+4 H-bond ladder; β-strand (E) means the residue participates in a β-sheet; 3₁₀ (G) and π (I) are tighter and wider helices; T/S are turns/bends; '-' is loop.

Nearest PDB structures. Structural nearest neighbors (via Foldseek easy-search vs the PDB). Reported per hit: target PDB id, E-value, and alignment TM-score. A TM-score above ~0.5 is the conventional threshold for 'same fold'.